Protein AF-A0A2V6JA21-F1 (afdb_monomer_lite)

Sequence (91 aa):
MRDGVKAVELAKEVVERAGHANVIVLRTLASGYAESGRFTEAIETAQQALQLAVAQGSSALTEDLQLNIANYQRGLPLRDPGAVNRSSAPR

Structure (mmCIF, N/CA/C/O backbone):
data_AF-A0A2V6JA21-F1
#
_entry.id   AF-A0A2V6JA21-F1
#
loop_
_atom_site.group_PDB
_atom_site.id
_atom_site.type_symbol
_atom_site.label_atom_id
_atom_site.label_alt_id
_atom_site.label_comp_id
_atom_site.label_asym_id
_atom_site.label_entity_id
_atom_site.label_seq_id
_atom_site.pdbx_PDB_ins_code
_atom_site.Cartn_x
_atom_site.Cartn_y
_atom_site.Cartn_z
_atom_site.occupancy
_atom_site.B_iso_or_equiv
_atom_site.auth_seq_id
_atom_site.auth_comp_id
_atom_site.auth_asym_id
_atom_site.auth_atom_id
_atom_site.pdbx_PDB_model_num
ATOM 1 N N . MET A 1 1 ? 25.682 -17.927 -28.097 1.00 54.38 1 MET A N 1
ATOM 2 C CA . MET A 1 1 ? 25.755 -16.915 -27.018 1.00 54.38 1 MET A CA 1
ATOM 3 C C . MET A 1 1 ? 24.801 -15.761 -27.336 1.00 54.38 1 MET A C 1
ATOM 5 O O . MET A 1 1 ? 25.256 -14.695 -27.726 1.00 54.38 1 MET A O 1
ATOM 9 N N . ARG A 1 2 ? 23.476 -15.976 -27.287 1.00 57.00 2 ARG A N 1
ATOM 10 C CA . ARG A 1 2 ? 22.477 -14.944 -27.649 1.00 57.00 2 ARG A CA 1
ATOM 11 C C . ARG A 1 2 ? 21.168 -15.005 -26.841 1.00 57.00 2 ARG A C 1
ATOM 13 O O . ARG A 1 2 ? 20.181 -14.412 -27.257 1.00 57.00 2 ARG A O 1
ATOM 20 N N . ASP A 1 3 ? 21.179 -15.624 -25.660 1.00 58.44 3 ASP A N 1
ATOM 21 C CA . ASP A 1 3 ? 19.949 -15.831 -24.872 1.00 58.44 3 ASP A CA 1
ATOM 22 C C . ASP A 1 3 ? 19.976 -15.172 -23.486 1.00 58.44 3 ASP A C 1
ATOM 24 O O . ASP A 1 3 ? 18.933 -15.010 -22.864 1.00 58.44 3 ASP A O 1
ATOM 28 N N . GLY A 1 4 ? 21.141 -14.704 -23.020 1.00 60.44 4 GLY A N 1
ATOM 29 C CA . GLY A 1 4 ? 21.263 -14.065 -21.704 1.00 60.44 4 GLY A CA 1
ATOM 30 C C . GLY A 1 4 ? 20.508 -12.735 -21.598 1.00 60.44 4 GLY A C 1
ATOM 31 O O . GLY A 1 4 ? 19.801 -12.505 -20.626 1.00 60.44 4 GLY A O 1
ATOM 32 N N . VAL A 1 5 ? 20.591 -11.878 -22.622 1.00 68.50 5 VAL A N 1
ATOM 33 C CA . VAL A 1 5 ? 19.945 -10.548 -22.602 1.00 68.50 5 VAL A CA 1
ATOM 34 C C . VAL A 1 5 ? 18.418 -10.655 -22.699 1.00 68.50 5 VAL A C 1
ATOM 36 O O . VAL A 1 5 ? 17.714 -9.950 -21.986 1.00 68.50 5 VAL A O 1
ATOM 39 N N . LYS A 1 6 ? 17.891 -11.582 -23.514 1.00 73.25 6 LYS A N 1
ATOM 40 C CA . LYS A 1 6 ? 16.440 -11.827 -23.614 1.00 73.25 6 LYS A CA 1
ATOM 41 C C . LYS A 1 6 ? 15.864 -12.449 -22.340 1.00 73.25 6 LYS A C 1
ATOM 43 O O . LYS A 1 6 ? 14.768 -12.078 -21.938 1.00 73.25 6 LYS A O 1
ATOM 48 N N . ALA A 1 7 ? 16.598 -13.364 -21.700 1.00 74.38 7 ALA A N 1
ATOM 49 C CA . ALA A 1 7 ? 16.180 -13.956 -20.431 1.00 74.38 7 ALA A CA 1
ATOM 50 C C . ALA A 1 7 ? 16.112 -12.912 -19.304 1.00 74.38 7 ALA A C 1
ATOM 52 O O . ALA A 1 7 ? 15.178 -12.936 -18.509 1.00 74.38 7 ALA A O 1
ATOM 53 N N . VAL A 1 8 ? 17.062 -11.969 -19.266 1.00 75.94 8 VAL A N 1
ATOM 54 C CA . VAL A 1 8 ? 17.054 -10.862 -18.297 1.00 75.94 8 VAL A CA 1
ATOM 55 C C . VAL A 1 8 ? 15.885 -9.909 -18.542 1.00 75.94 8 VAL A C 1
ATOM 57 O O . VAL A 1 8 ? 15.23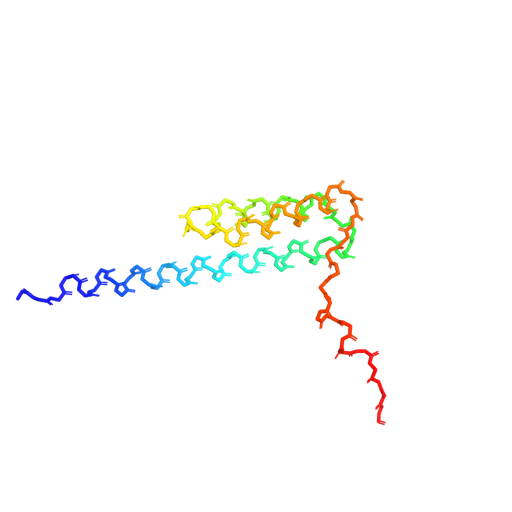7 -9.509 -17.581 1.00 75.94 8 VAL A O 1
ATOM 60 N N . GLU A 1 9 ? 15.579 -9.569 -19.795 1.00 77.69 9 GLU A N 1
ATOM 61 C CA . GLU A 1 9 ? 14.458 -8.671 -20.108 1.00 77.69 9 GLU A CA 1
ATOM 62 C C . GLU A 1 9 ? 13.102 -9.297 -19.750 1.00 77.69 9 GLU A C 1
ATOM 64 O O . GLU A 1 9 ? 12.276 -8.662 -19.101 1.00 77.69 9 GLU A O 1
ATOM 69 N N . LEU A 1 10 ? 12.912 -10.583 -20.065 1.00 80.06 10 LEU A N 1
ATOM 70 C CA . LEU A 1 10 ? 11.711 -11.319 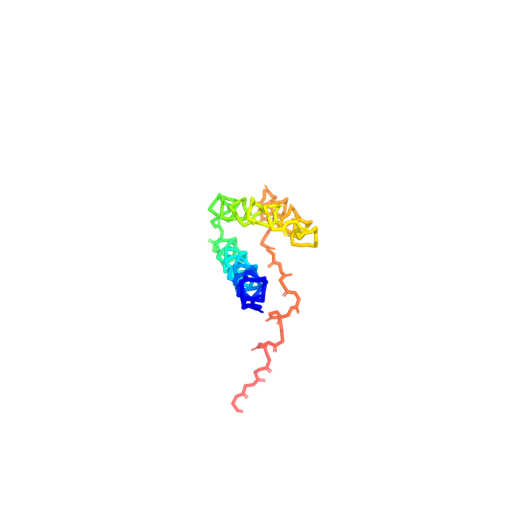-19.668 1.00 80.06 10 LEU A CA 1
ATOM 71 C C . LEU A 1 10 ? 11.597 -11.436 -18.140 1.00 80.06 10 LEU A C 1
ATOM 73 O O . LEU A 1 10 ? 10.513 -11.270 -17.586 1.00 80.06 10 LEU A O 1
ATOM 77 N N . ALA A 1 11 ? 12.710 -11.692 -17.445 1.00 73.56 11 ALA A N 1
ATOM 78 C CA . ALA A 1 11 ? 12.728 -11.743 -15.985 1.00 73.56 11 ALA A CA 1
ATOM 79 C C . ALA A 1 11 ? 12.372 -10.385 -15.360 1.00 73.56 11 ALA A C 1
ATOM 81 O O . ALA A 1 11 ? 11.625 -10.352 -14.384 1.00 73.56 11 ALA A O 1
ATOM 82 N N . LYS A 1 12 ? 12.846 -9.271 -15.934 1.00 76.25 12 LYS A N 1
ATOM 83 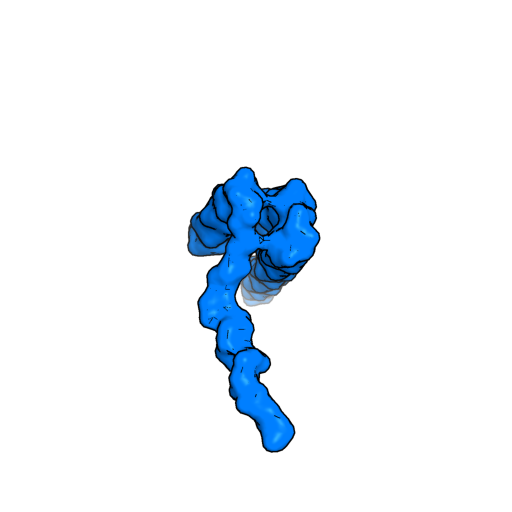C CA . LYS A 1 12 ? 12.462 -7.919 -15.504 1.00 76.25 12 LYS A CA 1
ATOM 84 C C . LYS A 1 12 ? 10.973 -7.670 -15.696 1.00 76.25 12 LYS A C 1
ATOM 86 O O . LYS A 1 12 ? 10.325 -7.259 -14.744 1.00 76.25 12 LYS A O 1
ATOM 91 N N . GLU A 1 13 ? 10.419 -7.998 -16.861 1.00 79.25 13 GLU A N 1
ATOM 92 C CA . GLU A 1 13 ? 8.990 -7.801 -17.127 1.00 79.25 13 GLU A CA 1
ATOM 93 C C . GLU A 1 13 ? 8.113 -8.613 -16.157 1.00 79.25 13 GLU A C 1
ATOM 95 O O . GLU A 1 13 ? 7.102 -8.126 -15.650 1.00 79.25 13 GLU A O 1
AT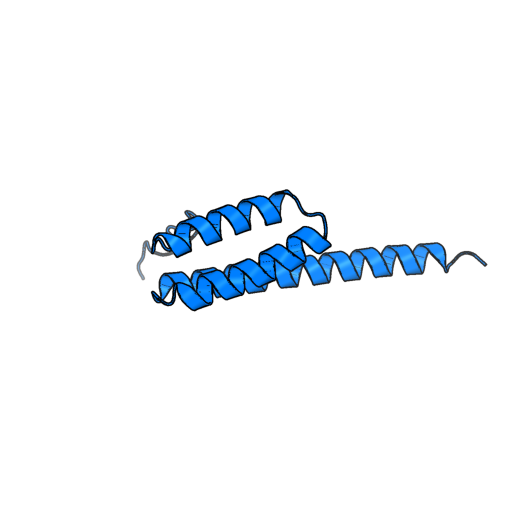OM 100 N N . VAL A 1 14 ? 8.520 -9.846 -15.839 1.00 80.75 14 VAL A N 1
ATOM 101 C CA . VAL A 1 14 ? 7.833 -10.682 -14.843 1.00 80.75 14 VAL A CA 1
ATOM 102 C C . VAL A 1 14 ? 7.924 -10.067 -13.444 1.00 80.75 14 VAL A C 1
ATOM 104 O O . VAL A 1 14 ? 6.917 -10.032 -12.736 1.00 80.75 14 VAL A O 1
ATOM 107 N N . VAL A 1 15 ? 9.095 -9.558 -13.047 1.00 79.19 15 VAL A N 1
ATOM 108 C CA . VAL A 1 15 ? 9.292 -8.893 -11.748 1.00 79.19 15 VAL A CA 1
ATOM 109 C C . VAL A 1 15 ? 8.477 -7.602 -11.653 1.00 79.19 15 VAL A C 1
ATOM 111 O O . VAL A 1 15 ? 7.838 -7.374 -10.628 1.00 79.19 15 VAL A O 1
ATOM 114 N N . GLU A 1 16 ? 8.428 -6.793 -12.710 1.00 78.06 16 GLU A N 1
ATOM 115 C CA . GLU A 1 16 ? 7.616 -5.573 -12.754 1.00 78.06 16 GLU A CA 1
ATOM 116 C C . GLU A 1 16 ? 6.121 -5.887 -12.671 1.00 78.06 16 GLU A C 1
ATOM 118 O O . GLU A 1 16 ? 5.410 -5.294 -11.860 1.00 78.06 16 GLU A O 1
ATOM 123 N N . ARG A 1 17 ? 5.634 -6.878 -13.430 1.00 81.38 17 ARG A N 1
ATOM 124 C CA . ARG A 1 17 ? 4.230 -7.319 -13.359 1.00 81.38 17 ARG A CA 1
ATOM 125 C C . ARG A 1 17 ? 3.865 -7.861 -11.978 1.00 81.38 17 ARG A C 1
ATOM 127 O O . ARG A 1 17 ? 2.793 -7.540 -11.463 1.00 81.38 17 ARG A O 1
ATOM 134 N N . ALA A 1 18 ? 4.740 -8.662 -11.368 1.00 79.44 18 ALA A N 1
ATOM 135 C CA . ALA A 1 18 ? 4.537 -9.180 -10.017 1.00 79.44 18 ALA A CA 1
ATOM 136 C C . ALA A 1 18 ? 4.536 -8.050 -8.976 1.00 79.44 18 ALA A C 1
ATOM 138 O O . ALA A 1 18 ? 3.685 -8.020 -8.086 1.00 79.44 18 ALA A O 1
ATOM 139 N N . GLY A 1 19 ? 5.443 -7.082 -9.124 1.00 80.12 19 GLY A N 1
ATOM 140 C CA . GLY A 1 19 ? 5.472 -5.869 -8.318 1.00 80.12 19 GLY A CA 1
ATOM 141 C C . GLY A 1 19 ? 4.163 -5.091 -8.423 1.00 80.12 19 GLY A C 1
ATOM 142 O O . GLY A 1 19 ? 3.580 -4.747 -7.395 1.00 80.12 19 GLY A O 1
ATOM 143 N N . HIS A 1 20 ? 3.669 -4.866 -9.639 1.00 82.50 20 HIS A N 1
ATOM 144 C CA . HIS A 1 20 ? 2.433 -4.128 -9.877 1.00 82.50 20 HIS A CA 1
ATOM 145 C C . HIS A 1 20 ? 1.229 -4.834 -9.243 1.00 82.50 20 HIS A C 1
ATOM 147 O O . HIS A 1 20 ? 0.429 -4.203 -8.552 1.00 82.50 20 HIS A O 1
ATOM 153 N N . ALA A 1 21 ? 1.135 -6.160 -9.398 1.00 84.69 21 ALA A N 1
ATOM 154 C CA . ALA A 1 21 ? 0.101 -6.962 -8.749 1.00 84.69 21 ALA A CA 1
ATOM 155 C C . ALA A 1 21 ? 0.132 -6.801 -7.218 1.00 84.69 21 ALA A C 1
ATOM 157 O O . ALA A 1 21 ? -0.919 -6.606 -6.605 1.00 84.69 21 ALA A O 1
ATOM 158 N N . ASN A 1 22 ? 1.322 -6.785 -6.607 1.00 88.94 22 ASN A N 1
ATOM 159 C CA . ASN A 1 22 ? 1.469 -6.555 -5.168 1.00 88.94 22 ASN A CA 1
ATOM 160 C C . ASN A 1 22 ? 0.968 -5.164 -4.745 1.00 88.94 22 ASN A C 1
ATOM 162 O O . ASN A 1 22 ? 0.288 -5.054 -3.724 1.00 88.94 22 ASN A O 1
ATOM 166 N N . VAL A 1 23 ? 1.235 -4.111 -5.531 1.00 92.56 23 VAL A N 1
ATOM 167 C CA . VAL A 1 23 ? 0.716 -2.762 -5.231 1.00 92.56 23 VAL A CA 1
ATOM 168 C C . VAL A 1 23 ? -0.813 -2.739 -5.269 1.00 92.56 23 VAL A C 1
ATOM 170 O O . VAL A 1 23 ? -1.446 -2.209 -4.355 1.00 92.56 23 VAL A O 1
ATOM 173 N N . ILE A 1 24 ? -1.422 -3.338 -6.296 1.00 90.62 24 ILE A N 1
ATOM 174 C CA . ILE A 1 24 ? -2.883 -3.363 -6.454 1.00 90.62 24 ILE A CA 1
ATOM 175 C C . ILE A 1 24 ? -3.562 -4.147 -5.323 1.00 90.62 24 ILE A C 1
ATOM 177 O O . ILE A 1 24 ? -4.592 -3.704 -4.803 1.00 90.62 24 ILE A O 1
ATOM 181 N N . VAL A 1 25 ? -2.982 -5.273 -4.899 1.00 92.50 25 VAL A N 1
ATOM 182 C CA . VAL A 1 25 ? -3.489 -6.057 -3.761 1.00 92.50 25 VAL A CA 1
ATOM 183 C C . VAL A 1 25 ? -3.459 -5.233 -2.473 1.00 92.50 25 VAL A C 1
ATOM 185 O O . VAL A 1 25 ? -4.482 -5.137 -1.793 1.00 92.50 25 VAL A O 1
ATOM 188 N N . LEU A 1 26 ? -2.339 -4.573 -2.165 1.00 93.88 26 LEU A N 1
ATOM 189 C CA . LEU A 1 26 ? -2.223 -3.737 -0.965 1.00 93.88 26 LEU A CA 1
ATOM 190 C C . LEU A 1 26 ? -3.172 -2.530 -1.010 1.00 93.88 26 LEU A C 1
ATOM 192 O O . LEU A 1 26 ? -3.837 -2.235 -0.021 1.00 93.88 26 LEU A O 1
ATOM 196 N N . ARG A 1 27 ? -3.320 -1.871 -2.167 1.00 92.38 27 ARG A N 1
ATOM 197 C CA . ARG A 1 27 ? -4.292 -0.778 -2.358 1.00 92.38 27 ARG A CA 1
ATOM 198 C C . ARG A 1 27 ? -5.728 -1.233 -2.073 1.00 92.38 27 ARG A C 1
ATOM 200 O O . ARG A 1 27 ? -6.494 -0.513 -1.430 1.00 92.38 27 ARG A O 1
ATOM 207 N N . THR A 1 28 ? -6.088 -2.427 -2.537 1.00 92.19 28 THR A N 1
ATOM 208 C CA . THR A 1 28 ? -7.423 -3.007 -2.325 1.00 92.19 28 THR A CA 1
ATOM 209 C C . THR A 1 28 ? -7.646 -3.332 -0.850 1.00 92.19 28 THR A C 1
ATOM 211 O O . THR A 1 28 ? -8.681 -2.977 -0.289 1.00 92.19 28 THR A O 1
ATOM 214 N N . LEU A 1 29 ? -6.649 -3.930 -0.193 1.00 94.38 29 LEU A N 1
ATOM 215 C CA . LEU A 1 29 ? -6.698 -4.228 1.237 1.00 94.38 29 LEU A CA 1
ATOM 216 C C . LEU A 1 29 ? -6.833 -2.952 2.084 1.00 94.38 29 LEU A C 1
ATOM 218 O O . LEU A 1 29 ? -7.675 -2.897 2.978 1.00 94.38 29 LEU A O 1
ATOM 222 N N . ALA A 1 30 ? -6.074 -1.903 1.756 1.00 93.50 30 ALA A N 1
ATOM 223 C CA . ALA A 1 30 ? -6.179 -0.605 2.416 1.00 93.50 30 ALA A CA 1
ATOM 224 C C . ALA A 1 30 ? -7.591 -0.010 2.294 1.00 93.50 30 ALA A C 1
ATOM 226 O O . ALA A 1 30 ? -8.137 0.504 3.269 1.00 93.50 30 ALA A O 1
ATOM 227 N N . SER A 1 31 ? -8.204 -0.131 1.113 1.00 90.31 31 SER A N 1
ATOM 228 C CA . SER A 1 31 ? -9.577 0.330 0.881 1.00 90.31 31 SER A CA 1
ATOM 229 C C . SER A 1 31 ? -10.576 -0.440 1.750 1.00 90.31 31 SER A C 1
ATOM 231 O O . SER A 1 31 ? -11.388 0.180 2.429 1.00 90.31 31 SER A O 1
ATOM 233 N N . GLY A 1 32 ? -10.455 -1.770 1.832 1.00 92.19 32 GLY A N 1
ATOM 234 C CA . GLY A 1 32 ? -11.315 -2.595 2.690 1.00 92.19 32 GLY A CA 1
ATOM 235 C C . GLY A 1 32 ? -11.171 -2.279 4.185 1.00 92.19 32 GLY A C 1
ATOM 236 O O . GLY A 1 32 ? -12.164 -2.257 4.921 1.00 92.19 32 GLY A O 1
ATOM 237 N N . TYR A 1 33 ? -9.955 -1.964 4.646 1.00 93.56 33 TYR A N 1
ATOM 238 C CA . TYR A 1 33 ? -9.750 -1.472 6.010 1.00 93.56 33 TYR A CA 1
ATOM 239 C C . TYR A 1 33 ? -10.438 -0.124 6.240 1.00 93.56 33 TYR A C 1
ATOM 241 O O . TYR A 1 33 ? -11.130 0.033 7.247 1.00 93.56 33 TYR A O 1
ATOM 249 N N . ALA A 1 34 ? -10.322 0.819 5.302 1.00 91.88 34 ALA A N 1
ATOM 250 C CA . ALA A 1 34 ? -10.973 2.122 5.408 1.00 91.88 34 ALA A CA 1
ATOM 251 C C . ALA A 1 34 ? -12.508 2.014 5.393 1.00 91.88 34 ALA A C 1
ATOM 253 O O . ALA A 1 34 ? -13.174 2.667 6.194 1.00 91.88 34 ALA A O 1
ATOM 254 N N . GLU A 1 35 ? -13.075 1.155 4.541 1.00 89.06 35 GLU A N 1
ATOM 255 C CA . GLU A 1 35 ? -14.517 0.865 4.497 1.00 89.06 35 GLU A CA 1
ATOM 256 C C . GLU A 1 35 ? -15.034 0.261 5.809 1.00 89.06 35 GLU A C 1
ATOM 258 O O . GLU A 1 35 ? -16.164 0.526 6.216 1.00 89.06 35 GLU A O 1
ATOM 263 N N . SER A 1 36 ? -14.186 -0.492 6.513 1.00 92.12 36 SER A N 1
ATOM 264 C CA . SER A 1 36 ? -14.489 -1.063 7.831 1.00 92.12 36 SER A CA 1
ATOM 265 C C . SER A 1 36 ? -14.233 -0.088 8.994 1.00 92.12 36 SER A C 1
ATOM 267 O O . SER A 1 36 ? -14.301 -0.490 10.155 1.00 92.12 36 SER A O 1
ATOM 269 N N . GLY A 1 37 ? -13.882 1.174 8.712 1.00 90.62 37 GLY A N 1
ATOM 270 C CA . GLY A 1 37 ? -13.529 2.188 9.715 1.00 90.62 37 GLY A CA 1
ATOM 271 C C . GLY A 1 37 ? -12.152 1.999 10.367 1.00 90.62 37 GLY A C 1
ATOM 272 O O . GLY A 1 37 ? -11.789 2.741 11.280 1.00 90.62 37 GLY A O 1
ATOM 273 N N . ARG A 1 38 ? -11.355 1.030 9.901 1.00 95.44 38 ARG A N 1
ATOM 274 C CA . ARG A 1 38 ? -10.007 0.706 10.401 1.00 95.44 38 ARG A CA 1
ATOM 275 C C . ARG A 1 38 ? -8.964 1.581 9.701 1.00 95.44 38 ARG A C 1
ATOM 277 O O . ARG A 1 38 ? -8.097 1.099 8.977 1.00 95.44 38 ARG A O 1
ATOM 284 N N . PHE A 1 39 ? -9.067 2.896 9.890 1.00 92.62 39 PHE A N 1
ATOM 285 C CA . PHE A 1 39 ? -8.264 3.871 9.141 1.00 92.62 39 PHE A CA 1
ATOM 286 C C . PHE A 1 39 ? -6.756 3.770 9.395 1.00 92.62 39 PHE A C 1
ATOM 288 O O . PHE A 1 39 ? -5.983 3.970 8.464 1.00 92.62 39 PHE A O 1
ATOM 295 N N . THR A 1 40 ? -6.324 3.420 10.610 1.00 94.44 40 THR A N 1
ATOM 296 C CA . THR A 1 40 ? -4.895 3.224 10.914 1.00 94.44 40 THR A CA 1
ATOM 297 C C . THR A 1 40 ? -4.287 2.146 10.018 1.00 94.44 40 THR A C 1
ATOM 299 O O . THR A 1 40 ? -3.304 2.396 9.327 1.00 94.44 40 THR A O 1
ATOM 302 N N . GLU A 1 41 ? -4.941 0.988 9.934 1.00 94.75 41 GLU A N 1
ATOM 303 C CA . GLU A 1 41 ? -4.470 -0.146 9.133 1.00 94.75 41 GLU A CA 1
ATOM 304 C C . GLU A 1 41 ? -4.582 0.133 7.633 1.00 94.75 41 GLU A C 1
ATOM 306 O O . GLU A 1 41 ? -3.738 -0.303 6.847 1.00 94.75 41 GLU A O 1
ATOM 311 N N . ALA A 1 42 ? -5.586 0.917 7.226 1.00 95.31 42 ALA A N 1
ATOM 312 C CA . ALA A 1 42 ? -5.695 1.417 5.862 1.00 95.31 42 ALA A CA 1
ATOM 313 C C . ALA A 1 42 ? -4.486 2.282 5.473 1.00 95.31 42 ALA A C 1
ATOM 315 O O . ALA A 1 42 ? -3.919 2.098 4.395 1.00 95.31 42 ALA A O 1
ATOM 316 N N . ILE A 1 43 ? -4.064 3.197 6.352 1.00 95.94 43 ILE A N 1
ATOM 317 C CA . ILE A 1 43 ? -2.901 4.066 6.129 1.00 95.94 43 ILE A CA 1
ATOM 318 C C . ILE A 1 43 ? -1.617 3.239 6.065 1.00 95.94 43 ILE A C 1
ATOM 320 O O . ILE A 1 43 ? -0.858 3.395 5.111 1.00 95.94 43 ILE A O 1
ATOM 324 N N . GLU A 1 44 ? -1.387 2.342 7.027 1.00 97.19 44 GLU A N 1
ATOM 325 C CA . GLU A 1 44 ? -0.190 1.489 7.059 1.00 97.19 44 GLU A CA 1
ATOM 326 C C . GLU A 1 44 ? -0.082 0.627 5.793 1.00 97.19 44 GLU A C 1
ATOM 328 O O . GLU A 1 44 ? 0.964 0.577 5.142 1.00 97.19 44 GLU A O 1
ATOM 333 N N . THR A 1 45 ? -1.192 0.014 5.379 1.00 95.69 45 THR A N 1
ATOM 334 C CA . THR A 1 45 ? -1.238 -0.817 4.169 1.00 95.69 45 THR A CA 1
ATOM 335 C C . THR A 1 45 ? -1.012 0.018 2.902 1.00 95.69 45 THR A C 1
ATOM 337 O O . THR A 1 45 ? -0.259 -0.382 2.010 1.00 95.69 45 THR A O 1
ATOM 340 N N . ALA A 1 46 ? -1.616 1.208 2.809 1.00 95.62 46 ALA A N 1
ATOM 341 C CA . ALA A 1 46 ? -1.418 2.105 1.671 1.00 95.62 46 ALA A CA 1
ATOM 342 C C . ALA A 1 46 ? 0.014 2.664 1.603 1.00 95.62 46 ALA A C 1
ATOM 344 O O . ALA A 1 46 ? 0.540 2.858 0.508 1.00 95.62 46 ALA A O 1
ATOM 345 N N . GLN A 1 47 ? 0.680 2.870 2.742 1.00 96.94 47 GLN A N 1
ATOM 346 C CA . GLN A 1 47 ? 2.091 3.268 2.792 1.00 96.94 47 GLN A CA 1
ATOM 347 C C . GLN A 1 47 ? 3.022 2.165 2.277 1.00 96.94 47 GLN A C 1
ATOM 349 O O . GLN A 1 47 ? 3.960 2.460 1.536 1.00 96.94 47 GLN A O 1
ATOM 354 N N . GLN A 1 48 ? 2.749 0.897 2.597 1.00 95.69 48 GLN A N 1
ATOM 355 C CA . GLN A 1 48 ? 3.496 -0.231 2.028 1.00 95.69 48 GLN A CA 1
ATOM 356 C C . GLN A 1 48 ? 3.329 -0.297 0.505 1.00 95.69 48 GLN A C 1
ATOM 358 O O . GLN A 1 48 ? 4.310 -0.434 -0.227 1.00 95.69 48 GLN A O 1
ATOM 363 N N . ALA A 1 49 ? 2.096 -0.130 0.016 1.00 95.06 49 ALA A N 1
ATOM 364 C CA . ALA A 1 49 ? 1.822 -0.049 -1.415 1.00 95.06 49 ALA A CA 1
ATOM 365 C C . ALA A 1 49 ? 2.599 1.109 -2.068 1.00 95.06 49 ALA A C 1
ATOM 367 O O . ALA A 1 49 ? 3.158 0.943 -3.152 1.00 95.06 49 ALA A O 1
ATOM 368 N N . LEU A 1 50 ? 2.667 2.264 -1.394 1.00 95.69 50 LEU A N 1
ATOM 369 C CA . LEU A 1 50 ? 3.352 3.459 -1.886 1.00 95.69 50 LEU A CA 1
ATOM 370 C C . LEU A 1 50 ? 4.856 3.215 -2.025 1.00 95.69 50 LEU A C 1
ATOM 372 O O . LEU A 1 50 ? 5.437 3.559 -3.049 1.00 95.69 50 LEU A O 1
ATOM 376 N N . GLN A 1 51 ? 5.482 2.574 -1.037 1.00 94.88 51 GLN A N 1
ATOM 377 C CA . GLN A 1 51 ? 6.902 2.219 -1.109 1.00 94.88 51 GLN A CA 1
ATOM 378 C C . GLN A 1 51 ? 7.202 1.300 -2.298 1.00 94.88 51 GLN A C 1
ATOM 380 O O . GLN A 1 51 ? 8.190 1.511 -3.002 1.00 94.88 51 GLN A O 1
ATOM 385 N N . LEU A 1 52 ? 6.334 0.321 -2.564 1.00 91.69 52 LEU A N 1
ATOM 386 C CA . LEU A 1 52 ? 6.476 -0.560 -3.723 1.00 91.69 52 LEU A CA 1
ATOM 387 C C . LEU A 1 52 ? 6.258 0.182 -5.048 1.00 91.69 52 LEU A C 1
ATOM 389 O O . LEU A 1 52 ? 7.007 -0.051 -5.993 1.00 91.69 52 LEU A O 1
ATOM 393 N N . ALA A 1 53 ? 5.280 1.087 -5.118 1.00 92.19 53 ALA A N 1
ATOM 394 C CA . ALA A 1 53 ? 5.023 1.905 -6.303 1.00 92.19 53 ALA A CA 1
ATOM 395 C C . ALA A 1 53 ? 6.207 2.827 -6.637 1.00 92.19 53 ALA A C 1
ATOM 397 O O . ALA A 1 53 ? 6.608 2.917 -7.799 1.00 92.19 53 ALA A O 1
ATOM 398 N N . VAL A 1 54 ? 6.813 3.444 -5.615 1.00 93.00 54 VAL A N 1
ATOM 399 C CA . VAL A 1 54 ? 8.032 4.255 -5.749 1.00 93.00 54 VAL A CA 1
ATOM 400 C C . VAL A 1 54 ? 9.205 3.396 -6.217 1.00 93.00 54 VAL A C 1
ATOM 402 O O . VAL A 1 54 ? 9.910 3.786 -7.145 1.00 93.00 54 VAL A O 1
ATOM 405 N N . ALA A 1 55 ? 9.395 2.208 -5.633 1.00 88.44 55 ALA A N 1
ATOM 406 C CA . ALA A 1 55 ? 10.458 1.285 -6.036 1.00 88.44 55 ALA A CA 1
ATOM 407 C C . ALA A 1 55 ? 10.301 0.785 -7.485 1.00 88.44 55 ALA A C 1
ATOM 409 O O . ALA A 1 55 ? 11.294 0.494 -8.145 1.00 88.44 55 ALA A O 1
ATOM 410 N N . GLN A 1 56 ? 9.065 0.717 -7.984 1.00 86.69 56 GLN A N 1
ATOM 411 C CA . GLN A 1 56 ? 8.740 0.375 -9.372 1.00 86.69 56 GLN A CA 1
ATOM 412 C C . GLN A 1 56 ? 8.796 1.580 -10.324 1.00 86.69 56 GLN A C 1
ATOM 414 O O . GLN A 1 56 ? 8.560 1.420 -11.516 1.00 86.69 56 GLN A O 1
ATOM 419 N N . GLY A 1 57 ? 9.056 2.794 -9.825 1.00 87.31 57 GLY A N 1
ATOM 420 C CA . GLY A 1 57 ? 9.055 4.011 -10.641 1.00 87.31 57 GLY A CA 1
ATOM 421 C C . GLY A 1 57 ? 7.679 4.379 -11.208 1.00 87.31 57 GLY A C 1
ATOM 422 O O . GLY A 1 57 ? 7.591 5.141 -12.169 1.00 87.31 57 GLY A O 1
ATOM 423 N N . SER A 1 58 ? 6.591 3.850 -10.638 1.00 88.06 58 SER A N 1
ATOM 424 C CA . SER A 1 58 ? 5.238 4.105 -11.131 1.00 88.06 58 SER A CA 1
ATOM 425 C C . SER A 1 58 ? 4.667 5.378 -10.507 1.00 88.06 58 SER A C 1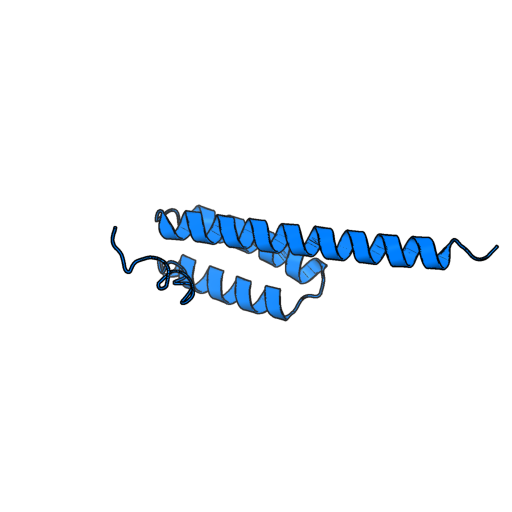
ATOM 427 O O . SER A 1 58 ? 4.060 5.350 -9.432 1.00 88.06 58 SER A O 1
ATOM 429 N N . SER A 1 59 ? 4.853 6.513 -11.187 1.00 90.38 59 SER A N 1
ATOM 430 C CA . SER A 1 59 ? 4.348 7.819 -10.733 1.00 90.38 59 SER A CA 1
ATOM 431 C C . SER A 1 59 ? 2.830 7.829 -10.553 1.00 90.38 59 SER A C 1
ATOM 433 O O . SER A 1 59 ? 2.354 8.273 -9.515 1.00 90.38 59 SER A O 1
ATOM 435 N N . ALA A 1 60 ? 2.087 7.230 -11.491 1.00 89.56 60 ALA A N 1
ATOM 436 C CA . ALA A 1 60 ? 0.629 7.159 -11.420 1.00 89.56 60 ALA A CA 1
ATOM 437 C C . ALA A 1 60 ? 0.147 6.447 -10.145 1.00 89.56 60 ALA A C 1
ATOM 439 O O . ALA A 1 60 ? -0.678 6.985 -9.415 1.00 89.56 60 ALA A O 1
ATOM 440 N N . LEU A 1 61 ? 0.704 5.270 -9.827 1.00 90.00 61 LEU A N 1
ATOM 441 C CA . LEU A 1 61 ? 0.356 4.548 -8.597 1.00 90.00 61 LEU A CA 1
ATOM 442 C C . LEU A 1 61 ? 0.784 5.307 -7.339 1.00 90.00 61 LEU A C 1
ATOM 444 O O . LEU A 1 61 ? 0.090 5.263 -6.326 1.00 90.00 61 LEU A O 1
ATOM 448 N N . THR A 1 62 ? 1.925 5.989 -7.401 1.00 94.56 62 THR A N 1
ATOM 449 C CA . THR A 1 62 ? 2.454 6.788 -6.293 1.00 94.56 62 THR A CA 1
ATOM 450 C C . THR A 1 62 ? 1.501 7.934 -5.942 1.00 94.56 62 THR A C 1
ATOM 452 O O . THR A 1 62 ? 1.153 8.090 -4.772 1.00 94.56 62 THR A O 1
ATOM 455 N N . GLU A 1 63 ? 1.035 8.695 -6.935 1.00 94.06 63 GLU A N 1
ATOM 456 C CA . GLU A 1 63 ? 0.074 9.790 -6.740 1.00 94.06 63 GLU A CA 1
ATOM 457 C C . GLU A 1 63 ? -1.277 9.280 -6.217 1.00 94.06 63 GLU A C 1
ATOM 459 O O . GLU A 1 63 ? -1.799 9.813 -5.234 1.00 94.06 63 GLU A O 1
ATOM 464 N N . ASP A 1 64 ? -1.804 8.200 -6.804 1.00 92.00 64 ASP A N 1
ATOM 465 C CA . ASP A 1 64 ? -3.064 7.575 -6.380 1.00 92.00 64 ASP A CA 1
ATOM 466 C C . ASP A 1 64 ? -3.009 7.168 -4.896 1.00 92.00 64 ASP A C 1
ATOM 468 O O . ASP A 1 64 ? -3.899 7.470 -4.099 1.00 92.00 64 ASP A O 1
ATOM 472 N N . LEU A 1 65 ? -1.916 6.520 -4.484 1.00 95.00 65 LEU A N 1
ATOM 473 C CA . LEU A 1 65 ? -1.731 6.049 -3.112 1.00 95.00 65 LEU A CA 1
ATOM 474 C C . LEU A 1 65 ? -1.533 7.186 -2.110 1.00 95.00 65 LEU A C 1
ATOM 476 O O . LEU A 1 65 ? -2.051 7.098 -0.996 1.00 95.00 65 LEU A O 1
ATOM 480 N N . GLN A 1 66 ? -0.839 8.261 -2.487 1.00 95.69 66 GLN A N 1
ATOM 481 C CA . GLN A 1 66 ? -0.725 9.457 -1.648 1.00 95.69 66 GLN A CA 1
ATOM 482 C C . GLN A 1 66 ? -2.095 10.092 -1.390 1.00 95.69 66 GLN A C 1
ATOM 484 O O . GLN A 1 66 ? -2.402 10.466 -0.254 1.00 95.69 66 GLN A O 1
ATOM 489 N N . LEU A 1 67 ? -2.943 10.157 -2.418 1.00 94.38 67 LEU A N 1
ATOM 490 C CA . LEU A 1 67 ? -4.298 10.691 -2.306 1.00 94.38 67 LEU A CA 1
ATOM 491 C C . LEU A 1 67 ? -5.178 9.799 -1.413 1.00 94.38 67 LEU A C 1
ATOM 493 O O . LEU A 1 67 ? -5.917 10.303 -0.563 1.00 94.38 67 LEU A O 1
ATOM 497 N N . ASN A 1 68 ? -5.029 8.476 -1.522 1.00 92.06 68 ASN A N 1
ATOM 498 C CA . ASN A 1 68 ? -5.718 7.512 -0.660 1.00 92.06 68 ASN A CA 1
ATOM 499 C C . ASN A 1 68 ? -5.317 7.669 0.810 1.00 92.06 68 ASN A C 1
ATOM 501 O O . ASN A 1 68 ? -6.185 7.758 1.676 1.00 92.06 68 ASN A O 1
ATOM 505 N N . ILE A 1 69 ? -4.015 7.780 1.091 1.00 95.50 69 ILE A N 1
ATOM 506 C CA . ILE A 1 69 ? -3.497 8.011 2.448 1.00 95.50 69 ILE A CA 1
ATOM 507 C C . ILE A 1 69 ? -4.075 9.305 3.033 1.00 95.50 69 ILE A C 1
ATOM 509 O O . ILE A 1 69 ? -4.549 9.296 4.170 1.00 95.50 69 ILE A O 1
ATOM 513 N N . ALA A 1 70 ? -4.094 10.396 2.263 1.00 95.06 70 ALA A N 1
ATOM 514 C CA . ALA A 1 70 ? -4.659 11.668 2.712 1.00 95.06 70 ALA A CA 1
ATOM 515 C C . ALA A 1 70 ? -6.164 11.565 3.030 1.00 95.06 70 ALA A C 1
ATOM 517 O O . ALA A 1 70 ? -6.636 12.167 3.996 1.00 95.06 70 ALA A O 1
ATOM 518 N N . ASN A 1 71 ? -6.927 10.778 2.264 1.00 92.44 71 ASN A N 1
ATOM 519 C CA . ASN A 1 71 ? -8.339 10.516 2.556 1.00 92.44 71 ASN A CA 1
ATOM 520 C C . ASN A 1 71 ? -8.514 9.697 3.840 1.00 92.44 71 ASN A C 1
ATOM 522 O O . ASN A 1 71 ? -9.304 10.078 4.706 1.00 92.44 71 ASN A O 1
ATOM 526 N N . TYR A 1 72 ? -7.731 8.631 4.017 1.00 93.69 72 TYR A N 1
ATOM 527 C CA . TYR A 1 72 ? -7.801 7.790 5.214 1.00 93.69 72 TYR A CA 1
ATOM 528 C C . TYR A 1 72 ? -7.415 8.555 6.483 1.00 93.69 72 TYR A C 1
ATOM 530 O O . TYR A 1 72 ? -8.073 8.401 7.509 1.00 93.69 72 TYR A O 1
ATOM 538 N N . GLN A 1 73 ? -6.429 9.456 6.408 1.00 92.06 73 GLN A N 1
ATOM 539 C CA . GLN A 1 73 ? -6.068 10.361 7.508 1.00 92.06 73 GLN A CA 1
ATOM 540 C C . GLN A 1 73 ? -7.218 11.290 7.923 1.00 92.06 73 GLN A C 1
ATOM 542 O O . GLN A 1 73 ? -7.295 11.704 9.077 1.00 92.06 73 GLN A O 1
ATOM 547 N N . ARG A 1 74 ? -8.129 11.604 6.997 1.00 92.19 74 ARG A N 1
ATOM 548 C CA . ARG A 1 74 ? -9.333 12.411 7.246 1.00 92.19 74 ARG A CA 1
ATOM 549 C C . ARG A 1 74 ? -10.541 11.564 7.663 1.00 92.19 74 ARG A C 1
ATOM 551 O O . ARG A 1 74 ? -11.629 12.115 7.809 1.00 92.19 74 ARG A O 1
ATOM 558 N N . GLY A 1 75 ? -10.374 10.248 7.822 1.00 86.56 75 GLY A N 1
ATOM 559 C CA . GLY A 1 75 ? -11.467 9.315 8.105 1.00 86.56 75 GLY A CA 1
ATOM 560 C C . GLY A 1 75 ? -12.441 9.150 6.935 1.00 86.56 75 GLY A C 1
ATOM 561 O O . GLY A 1 75 ? -13.596 8.777 7.134 1.00 86.56 75 GLY A O 1
ATOM 562 N N . LEU A 1 76 ? -12.006 9.471 5.713 1.00 81.88 76 LEU A N 1
ATOM 563 C CA . LEU A 1 76 ? -12.815 9.330 4.510 1.00 81.88 76 LEU A CA 1
ATOM 564 C C . LEU A 1 76 ? -12.435 8.016 3.818 1.00 81.88 76 LEU A C 1
ATOM 566 O O . LEU A 1 76 ? -11.299 7.890 3.354 1.00 81.88 76 LEU A O 1
ATOM 570 N N . PRO A 1 77 ? -13.343 7.026 3.730 1.00 76.06 77 PRO A N 1
ATOM 571 C CA . PRO A 1 77 ? -13.098 5.859 2.898 1.00 76.06 77 PRO A CA 1
ATOM 572 C C . PRO A 1 77 ? -13.020 6.287 1.432 1.00 76.06 77 PRO A C 1
ATOM 574 O O . PRO A 1 77 ? -13.698 7.232 1.007 1.00 76.06 77 PRO A O 1
ATOM 577 N N . LEU A 1 78 ? -12.205 5.581 0.648 1.00 68.94 78 LEU A N 1
ATOM 578 C CA . LEU A 1 78 ? -12.175 5.799 -0.787 1.00 68.94 78 LEU A CA 1
ATOM 579 C C . LEU A 1 78 ? -13.508 5.330 -1.363 1.00 68.94 78 LEU A C 1
ATOM 581 O O . LEU A 1 78 ? -13.782 4.135 -1.408 1.00 68.94 78 LEU A O 1
ATOM 585 N N . ARG A 1 79 ? -14.358 6.255 -1.810 1.00 57.34 79 ARG A N 1
ATOM 586 C CA . ARG A 1 79 ? -15.448 5.868 -2.705 1.00 57.34 79 ARG A CA 1
ATOM 587 C C . ARG A 1 79 ? -14.835 5.648 -4.070 1.00 57.34 79 ARG A C 1
ATOM 589 O O . ARG A 1 79 ? -14.566 6.615 -4.773 1.00 57.34 79 ARG A O 1
ATOM 596 N N . ASP A 1 80 ? -14.631 4.392 -4.436 1.00 46.72 80 ASP A N 1
ATOM 597 C CA . ASP A 1 80 ? -14.463 4.044 -5.838 1.00 46.72 80 ASP A CA 1
ATOM 598 C C . ASP A 1 80 ? -15.813 4.312 -6.540 1.00 46.72 80 ASP A C 1
ATOM 600 O O . ASP A 1 80 ? -16.817 3.670 -6.200 1.00 46.72 80 ASP A O 1
ATOM 604 N N . PRO A 1 81 ? -15.914 5.271 -7.483 1.00 42.94 81 PRO A N 1
ATOM 605 C CA . PRO A 1 81 ? -17.147 5.474 -8.241 1.00 42.94 81 PRO A CA 1
ATOM 606 C C . PRO A 1 81 ? -17.542 4.248 -9.094 1.00 42.94 81 PRO A C 1
ATOM 608 O O . PRO A 1 81 ? -18.640 4.232 -9.646 1.00 42.94 81 PRO A O 1
ATOM 611 N N . GLY A 1 82 ? -16.718 3.194 -9.172 1.00 44.44 82 GLY A N 1
ATOM 612 C CA . GLY A 1 82 ? -17.041 1.917 -9.808 1.00 44.44 82 GLY A CA 1
ATOM 613 C C . GLY A 1 82 ? -17.813 0.918 -8.933 1.00 44.44 82 GLY A C 1
ATOM 614 O O . GLY A 1 82 ? -18.356 -0.051 -9.466 1.00 44.44 82 GLY A O 1
ATOM 615 N N . ALA A 1 83 ? -17.929 1.133 -7.616 1.00 47.69 83 ALA A N 1
ATOM 616 C CA . ALA A 1 83 ? -18.664 0.220 -6.728 1.00 47.69 83 ALA A CA 1
ATOM 617 C C . ALA A 1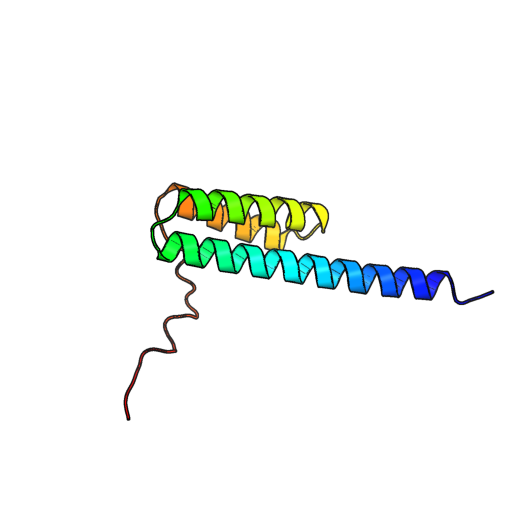 83 ? -20.186 0.477 -6.689 1.00 47.69 83 ALA A C 1
ATOM 619 O O . ALA A 1 83 ? -20.948 -0.396 -6.274 1.00 47.69 83 ALA A O 1
ATOM 620 N N . VAL A 1 84 ? -20.661 1.637 -7.166 1.00 42.34 84 VAL A N 1
ATOM 621 C CA . VAL A 1 84 ? -22.097 1.982 -7.144 1.00 42.34 84 VAL A CA 1
ATOM 622 C C . VAL A 1 84 ? -22.911 1.357 -8.287 1.00 42.34 84 VAL A C 1
ATOM 624 O O . VAL A 1 84 ? -24.135 1.354 -8.216 1.00 42.34 84 VAL A O 1
ATOM 627 N N . ASN A 1 85 ? -22.282 0.717 -9.282 1.00 40.31 85 ASN A N 1
ATOM 628 C CA . ASN A 1 85 ? -23.008 0.020 -10.358 1.00 40.31 85 ASN A CA 1
ATOM 629 C C . ASN A 1 85 ? -23.150 -1.504 -10.155 1.00 40.31 85 ASN A C 1
ATOM 631 O O . ASN A 1 85 ? -23.197 -2.266 -11.119 1.00 40.31 85 ASN A O 1
ATOM 635 N N . ARG A 1 86 ? -23.194 -1.985 -8.904 1.00 47.28 86 ARG A N 1
ATOM 636 C CA . ARG A 1 86 ? -23.606 -3.373 -8.593 1.00 47.28 86 ARG A CA 1
ATOM 637 C C . ARG A 1 86 ? -24.818 -3.481 -7.663 1.00 47.28 86 ARG A C 1
ATOM 639 O O . ARG A 1 86 ? -25.183 -4.588 -7.278 1.00 47.28 86 ARG A O 1
ATOM 646 N N . SER A 1 87 ? -25.488 -2.364 -7.377 1.00 47.97 87 SER A N 1
ATOM 647 C CA . SER A 1 87 ? -26.588 -2.311 -6.404 1.00 47.97 87 SER A CA 1
ATOM 648 C C . SER A 1 87 ? -27.840 -1.603 -6.934 1.00 47.97 87 SER A C 1
ATOM 650 O O . SER A 1 87 ? -28.408 -0.739 -6.274 1.00 47.97 87 SER A O 1
ATOM 652 N N . SER A 1 88 ? -28.301 -2.013 -8.112 1.00 41.12 88 SER A N 1
ATOM 653 C CA . SER A 1 88 ? -29.695 -1.871 -8.566 1.00 41.12 88 SER A CA 1
ATOM 654 C C . SER A 1 88 ? -30.046 -3.141 -9.365 1.00 41.12 88 SER A C 1
ATOM 656 O O . SER A 1 88 ? -29.794 -3.171 -10.563 1.00 41.12 88 SER A O 1
ATOM 658 N N . ALA A 1 89 ? -30.224 -4.321 -8.743 1.00 38.81 89 ALA A N 1
ATOM 659 C CA . ALA A 1 89 ? -31.436 -4.880 -8.088 1.00 38.81 89 ALA A CA 1
ATOM 660 C C . ALA A 1 89 ? -32.657 -5.025 -9.036 1.00 38.81 89 ALA A C 1
ATOM 662 O O . ALA A 1 89 ? -32.819 -4.130 -9.861 1.00 38.81 89 ALA A O 1
ATOM 663 N N . PRO A 1 90 ? -33.597 -6.000 -8.898 1.00 46.22 90 PRO A N 1
ATOM 664 C CA . PRO A 1 90 ? -33.671 -7.269 -8.147 1.00 46.22 90 PRO A CA 1
ATOM 665 C C . PRO A 1 90 ? -34.010 -8.483 -9.082 1.00 46.22 90 PRO A C 1
ATOM 667 O O . PRO A 1 90 ? -33.754 -8.408 -10.276 1.00 46.22 90 PRO A O 1
ATOM 670 N N . ARG A 1 91 ? -34.509 -9.598 -8.512 1.00 46.62 91 ARG A N 1
ATOM 671 C CA . ARG A 1 91 ? -34.886 -10.894 -9.138 1.00 46.62 91 ARG A CA 1
ATOM 672 C C . ARG A 1 91 ? -35.538 -10.842 -10.521 1.00 46.62 91 ARG A C 1
ATOM 674 O O . ARG A 1 91 ? -36.459 -10.019 -10.699 1.00 46.62 91 ARG A O 1
#

Foldseek 3Di:
DPCPVVVVVVVVVVVLVVLVVQLVVLQVVLLVCLVVLNLVSSLVSLVVSLVSCVVSVPPVSNVVSVVCNVCSVVSHRDPPVVVVVPPDDDD

Radius of gyration: 17.15 Å; chains: 1; bounding box: 61×29×39 Å

pLDDT: mean 81.1, std 17.35, range [38.81, 97.19]

Secondary structure (DSSP, 8-state):
--SHHHHHHHHHHHHHHHHHHHHHHHHHHHHHHHHTT-HHHHHHHHHHHHHHHHHTT-HHHHHHHHHHHHHHHTT-----TTSGGG-----